Protein AF-A0A7Z2VMM2-F1 (afdb_monomer_lite)

pLDDT: mean 85.06, std 11.2, range [39.03, 92.56]

Organism: NCBI:txid2728023

Foldseek 3Di:
DCPPDLLNLLLVLLCCCQPVVDPVSLVVSLVSCLVCVVPDPPVVNVVPDPDVSSVVSVVVSNVVSVVVVVVVVD

Secondary structure (DSSP, 8-state):
-----HHHHHHHHHHHHHHH--HHHHHHHHHHHHHHGGG--HHHHHHT--SHHHHHHHHHHHHHHHHHHHHHH-

Sequence (74 aa):
MYVIGLEDIILDRLRKAVHWSSGRDREWGYRLLLMYLENLDLNYLTSQFENDSEKAEFRIWFDEAVSEKDRKLN

Radius of gyration: 12.12 Å; chains: 1; bounding box: 27×39×25 Å

Structure (mmCIF, N/CA/C/O backbone):
data_AF-A0A7Z2VMM2-F1
#
_entry.id   AF-A0A7Z2VMM2-F1
#
loop_
_atom_site.group_PDB
_atom_site.id
_atom_site.type_symbol
_atom_site.label_atom_id
_atom_site.label_alt_id
_atom_site.label_comp_id
_atom_site.label_asym_id
_atom_site.label_entity_id
_atom_site.label_seq_id
_atom_site.pdbx_PDB_ins_code
_atom_site.Cartn_x
_atom_site.Cartn_y
_atom_site.Cartn_z
_atom_site.occupancy
_atom_site.B_iso_or_equiv
_atom_site.auth_seq_id
_atom_site.auth_comp_id
_atom_site.auth_asym_id
_atom_site.auth_atom_id
_atom_site.pdbx_PDB_model_num
ATOM 1 N N . MET A 1 1 ? -15.794 -18.416 3.319 1.00 39.03 1 MET A N 1
ATOM 2 C CA . MET A 1 1 ? -16.240 -17.325 2.427 1.00 39.03 1 MET A CA 1
ATOM 3 C C . MET A 1 1 ? -15.046 -16.414 2.228 1.00 39.03 1 MET A C 1
ATOM 5 O O . MET A 1 1 ? -14.563 -15.895 3.221 1.00 39.03 1 MET A O 1
ATOM 9 N N . TYR A 1 2 ? -14.528 -16.283 1.006 1.00 45.97 2 TYR A N 1
ATOM 10 C CA . TYR A 1 2 ? -13.484 -15.300 0.704 1.00 45.97 2 TYR A CA 1
ATOM 11 C C . TYR A 1 2 ? -14.182 -13.982 0.375 1.00 45.97 2 TYR A C 1
ATOM 13 O O . TYR A 1 2 ? -14.550 -13.733 -0.770 1.00 45.97 2 TYR A O 1
ATOM 21 N N . VAL A 1 3 ? -14.472 -13.191 1.408 1.00 50.12 3 VAL A N 1
ATOM 22 C CA . VAL A 1 3 ? -14.776 -11.774 1.204 1.00 50.12 3 VAL A CA 1
ATOM 23 C C . VAL A 1 3 ? -13.431 -11.149 0.871 1.00 50.12 3 VAL A C 1
ATOM 25 O O . VAL A 1 3 ? -12.540 -11.173 1.711 1.00 50.12 3 VAL A O 1
ATOM 28 N N . ILE A 1 4 ? -13.249 -10.720 -0.375 1.00 63.84 4 ILE A N 1
ATOM 29 C CA . ILE A 1 4 ? -12.017 -10.060 -0.814 1.00 63.84 4 ILE A CA 1
ATOM 30 C C . ILE A 1 4 ? -11.867 -8.813 0.062 1.00 63.84 4 ILE A C 1
ATOM 32 O O . ILE A 1 4 ? -12.764 -7.964 0.058 1.00 63.84 4 ILE A O 1
ATOM 36 N N . GLY A 1 5 ? -10.800 -8.755 0.863 1.00 77.38 5 GLY A N 1
ATOM 37 C CA . GLY A 1 5 ? -10.537 -7.623 1.741 1.00 77.38 5 GLY A CA 1
ATOM 38 C C . GLY A 1 5 ? -10.237 -6.386 0.906 1.00 77.38 5 GLY A C 1
ATOM 39 O O . GLY A 1 5 ? -9.733 -6.477 -0.217 1.00 77.38 5 GLY A O 1
ATOM 40 N N . LEU A 1 6 ? -10.539 -5.203 1.433 1.00 86.19 6 LEU A N 1
ATOM 41 C CA . LEU A 1 6 ? -10.133 -3.965 0.771 1.00 86.19 6 LEU A CA 1
ATOM 42 C C . LEU A 1 6 ? -8.601 -3.896 0.652 1.00 86.19 6 LEU A C 1
ATOM 44 O O . LEU A 1 6 ? -8.068 -3.374 -0.327 1.00 86.19 6 LEU A O 1
ATOM 48 N N . GLU A 1 7 ? -7.910 -4.487 1.621 1.00 88.50 7 GLU A N 1
ATOM 49 C CA . GLU A 1 7 ? -6.469 -4.669 1.659 1.00 88.50 7 GLU A CA 1
ATOM 50 C C . GLU A 1 7 ? -5.959 -5.428 0.428 1.00 88.50 7 GLU A C 1
ATOM 52 O O . GLU A 1 7 ? -5.005 -4.978 -0.202 1.00 88.50 7 GLU A O 1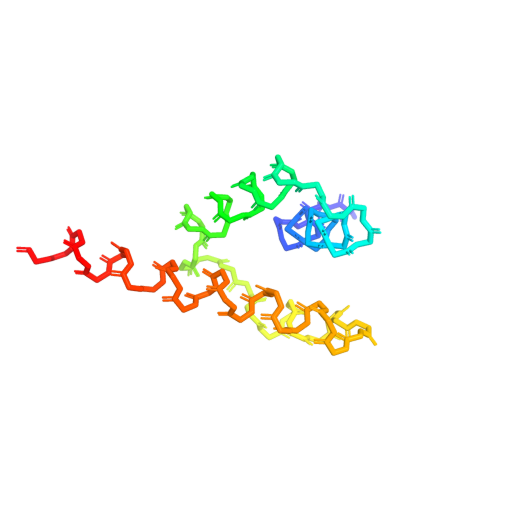
ATOM 57 N N . ASP A 1 8 ? -6.625 -6.514 0.020 1.00 88.25 8 ASP A N 1
ATOM 58 C CA . ASP A 1 8 ? -6.252 -7.290 -1.172 1.00 88.25 8 ASP A CA 1
ATOM 59 C C . ASP A 1 8 ? -6.369 -6.454 -2.454 1.00 88.25 8 ASP A C 1
ATOM 61 O O . ASP A 1 8 ? -5.535 -6.546 -3.357 1.00 88.25 8 ASP A O 1
ATOM 65 N N . ILE A 1 9 ? -7.395 -5.599 -2.534 1.00 89.62 9 ILE A N 1
ATOM 66 C CA . ILE A 1 9 ? -7.603 -4.697 -3.675 1.00 89.62 9 ILE A CA 1
ATOM 67 C C . ILE A 1 9 ? -6.501 -3.634 -3.718 1.00 89.62 9 ILE A C 1
ATOM 69 O O . ILE A 1 9 ? -5.974 -3.332 -4.791 1.00 89.62 9 ILE A O 1
ATOM 73 N N . ILE A 1 10 ? -6.138 -3.072 -2.565 1.00 90.75 10 ILE A N 1
ATOM 74 C CA . ILE A 1 10 ? -5.047 -2.098 -2.460 1.00 90.75 10 ILE A CA 1
ATOM 75 C C . ILE A 1 10 ? -3.713 -2.757 -2.824 1.00 90.75 10 ILE A C 1
ATOM 77 O O . ILE A 1 10 ? -2.948 -2.165 -3.585 1.00 90.75 10 ILE A O 1
ATOM 81 N N . LEU A 1 11 ? -3.461 -3.990 -2.376 1.00 90.75 11 LEU A N 1
ATOM 82 C CA . LEU A 1 11 ? -2.260 -4.758 -2.718 1.00 90.75 11 LEU A CA 1
ATOM 83 C C . LEU A 1 11 ? -2.168 -5.052 -4.220 1.00 90.75 11 LEU A C 1
ATOM 85 O O . LEU A 1 11 ? -1.104 -4.863 -4.808 1.00 90.75 11 LEU A O 1
ATOM 89 N N . ASP A 1 12 ? -3.265 -5.450 -4.875 1.00 90.56 12 ASP A N 1
ATOM 90 C CA . ASP A 1 12 ? -3.291 -5.652 -6.336 1.00 90.56 12 ASP A CA 1
ATOM 91 C C . ASP A 1 12 ? -2.926 -4.364 -7.088 1.00 90.56 12 ASP A C 1
ATOM 93 O O . ASP A 1 12 ? -2.133 -4.387 -8.034 1.00 90.56 12 ASP A O 1
ATOM 97 N N . ARG A 1 13 ? -3.476 -3.224 -6.653 1.00 91.50 13 ARG A N 1
ATOM 98 C CA . ARG A 1 13 ? -3.207 -1.918 -7.272 1.00 91.50 13 ARG A CA 1
ATOM 99 C C . ARG A 1 13 ? -1.784 -1.445 -7.019 1.00 91.50 13 ARG A C 1
ATOM 101 O O . ARG A 1 13 ? -1.152 -0.949 -7.947 1.00 91.50 13 ARG A O 1
ATOM 108 N N . LEU A 1 14 ? -1.263 -1.655 -5.813 1.00 91.38 14 LEU A N 1
ATOM 109 C CA . LEU A 1 14 ? 0.124 -1.365 -5.458 1.00 91.38 14 LEU A CA 1
ATOM 110 C C . LEU A 1 14 ? 1.097 -2.168 -6.323 1.00 91.38 14 LEU A C 1
ATOM 112 O O . LEU A 1 14 ? 1.989 -1.596 -6.945 1.00 91.38 14 LEU A O 1
ATOM 116 N N . ARG A 1 15 ? 0.881 -3.481 -6.438 1.00 91.62 15 ARG A N 1
ATOM 117 C CA . ARG A 1 15 ? 1.712 -4.360 -7.268 1.00 91.62 15 ARG A CA 1
ATOM 118 C C . ARG A 1 15 ? 1.674 -3.935 -8.730 1.00 91.62 15 ARG A C 1
ATOM 120 O O . ARG A 1 15 ? 2.720 -3.816 -9.358 1.00 91.62 15 ARG A O 1
ATOM 127 N N . LYS A 1 16 ? 0.496 -3.627 -9.279 1.00 90.50 16 LYS A N 1
ATOM 128 C CA . LYS A 1 16 ? 0.375 -3.114 -10.657 1.00 90.50 16 LYS A CA 1
ATOM 129 C C . LYS A 1 16 ? 1.073 -1.771 -10.849 1.00 90.50 16 LYS A C 1
ATOM 131 O O . LYS A 1 16 ? 1.737 -1.580 -11.867 1.00 90.50 16 LYS A O 1
ATOM 136 N N . ALA A 1 17 ? 0.962 -0.864 -9.880 1.00 89.31 17 ALA A N 1
ATOM 137 C CA . ALA A 1 17 ? 1.650 0.420 -9.915 1.00 89.31 17 ALA A CA 1
ATOM 138 C C . ALA A 1 17 ? 3.175 0.235 -9.945 1.00 89.31 17 ALA A C 1
ATOM 140 O O . ALA A 1 17 ? 3.831 0.826 -10.796 1.00 89.31 17 ALA A O 1
ATOM 141 N N . VAL A 1 18 ? 3.727 -0.638 -9.096 1.00 89.50 18 VAL A N 1
ATOM 142 C CA . VAL A 1 18 ? 5.172 -0.915 -9.035 1.00 89.50 18 VAL A CA 1
ATOM 143 C C . VAL A 1 18 ? 5.663 -1.671 -10.270 1.00 89.50 18 VAL A C 1
ATOM 145 O O . VAL A 1 18 ? 6.661 -1.286 -10.873 1.00 89.50 18 VAL A O 1
ATOM 148 N N . HIS A 1 19 ? 4.968 -2.735 -10.678 1.00 86.06 19 HIS A N 1
ATOM 149 C CA . HIS A 1 19 ? 5.423 -3.586 -11.776 1.00 86.06 19 HIS A CA 1
ATOM 150 C C . HIS A 1 19 ? 5.294 -2.916 -13.142 1.00 86.06 19 HIS A C 1
ATOM 152 O O . HIS A 1 19 ? 6.142 -3.132 -14.005 1.00 86.06 19 HIS A O 1
ATOM 158 N N . TRP A 1 20 ? 4.216 -2.166 -13.379 1.00 82.31 20 TRP A N 1
ATOM 159 C CA . TRP A 1 20 ? 3.906 -1.618 -14.705 1.00 82.31 20 TRP A CA 1
ATOM 160 C C . TRP A 1 20 ? 4.070 -0.097 -14.772 1.00 82.31 20 TRP A C 1
ATOM 162 O O . TRP A 1 20 ? 3.798 0.492 -15.817 1.00 82.31 20 TRP A O 1
ATOM 172 N N . SER A 1 21 ? 4.509 0.549 -13.683 1.00 76.75 21 SER A N 1
ATOM 173 C CA . SER A 1 21 ? 4.637 2.012 -13.574 1.00 76.75 21 SER A CA 1
ATOM 174 C C . SER A 1 21 ? 3.359 2.743 -14.021 1.00 76.75 21 SER A C 1
ATOM 176 O O . SER A 1 21 ? 3.381 3.802 -14.653 1.00 76.75 21 SER A O 1
ATOM 178 N N . SER A 1 22 ? 2.203 2.129 -13.746 1.00 80.31 22 SER A N 1
ATOM 179 C CA . SER A 1 22 ? 0.901 2.633 -14.175 1.00 80.31 22 SER A CA 1
ATOM 180 C C . SER A 1 22 ? 0.453 3.742 -13.233 1.00 80.31 22 SER A C 1
ATOM 182 O O . SER A 1 22 ? -0.039 3.489 -12.131 1.00 80.31 22 SER A O 1
ATOM 184 N N . GLY A 1 23 ? 0.574 4.991 -13.688 1.00 82.12 23 GLY A N 1
ATOM 185 C CA . GLY A 1 23 ? 0.111 6.156 -12.928 1.00 82.12 23 GLY A CA 1
ATOM 186 C C . GLY A 1 23 ? -1.380 6.096 -12.569 1.00 82.12 23 GLY A C 1
ATOM 187 O O . GLY A 1 23 ? -1.781 6.611 -11.531 1.00 82.12 23 GLY A O 1
ATOM 188 N N . ARG A 1 24 ? -2.199 5.407 -13.378 1.00 86.88 24 ARG A N 1
ATOM 189 C CA . ARG A 1 24 ? -3.627 5.216 -13.096 1.00 86.88 24 ARG A CA 1
ATOM 190 C C . ARG A 1 24 ? -3.847 4.233 -11.947 1.00 86.88 24 ARG A C 1
ATOM 192 O O . ARG A 1 24 ? -4.618 4.540 -11.046 1.00 86.88 24 ARG A O 1
ATOM 199 N N . ASP A 1 25 ? -3.186 3.076 -11.950 1.00 87.75 25 ASP A N 1
ATOM 200 C CA . ASP A 1 25 ? -3.313 2.113 -10.844 1.00 87.75 25 ASP A CA 1
ATOM 201 C C . ASP A 1 25 ? -2.802 2.709 -9.529 1.00 87.75 25 ASP A C 1
ATOM 203 O O . ASP A 1 25 ? -3.435 2.514 -8.491 1.00 87.75 25 ASP A O 1
ATOM 207 N N . ARG A 1 26 ? -1.731 3.513 -9.603 1.00 89.50 26 ARG A N 1
ATOM 208 C CA . ARG A 1 26 ? -1.212 4.299 -8.480 1.00 89.50 26 ARG A CA 1
ATOM 209 C C . ARG A 1 26 ? -2.273 5.233 -7.906 1.00 89.50 26 ARG A C 1
ATOM 211 O O . ARG A 1 26 ? -2.562 5.181 -6.717 1.00 89.50 26 ARG A O 1
ATOM 218 N N . GLU A 1 27 ? -2.897 6.049 -8.753 1.00 90.00 27 GLU A N 1
ATOM 219 C CA . GLU A 1 27 ? -3.921 7.003 -8.323 1.00 90.00 27 GLU A CA 1
ATOM 220 C C . GLU A 1 27 ? -5.134 6.309 -7.688 1.00 90.00 27 GLU A C 1
ATOM 222 O O . GLU A 1 27 ? -5.627 6.737 -6.644 1.00 90.00 27 GLU A O 1
ATOM 227 N N . TRP A 1 28 ? -5.622 5.226 -8.294 1.00 90.06 28 TRP A N 1
ATOM 228 C CA . TRP A 1 28 ? -6.763 4.488 -7.752 1.00 90.06 28 TRP A CA 1
ATOM 229 C C . TRP A 1 28 ? -6.420 3.780 -6.439 1.00 90.06 28 TRP A C 1
ATOM 231 O O . TRP A 1 28 ? -7.228 3.823 -5.511 1.00 90.06 28 TRP A O 1
ATOM 241 N N . GLY A 1 29 ? -5.233 3.176 -6.334 1.00 91.56 29 GLY A N 1
ATOM 242 C CA . GLY A 1 29 ? -4.741 2.575 -5.093 1.00 91.56 29 GLY A CA 1
ATOM 243 C C . GLY A 1 29 ? -4.612 3.604 -3.970 1.00 91.56 29 GLY A C 1
ATOM 244 O O . GLY A 1 29 ? -5.140 3.390 -2.879 1.00 91.56 29 GLY A O 1
ATOM 245 N N . TYR A 1 30 ? -4.021 4.761 -4.273 1.00 91.62 30 TYR A N 1
ATOM 246 C CA . TYR A 1 30 ? -3.913 5.892 -3.353 1.00 91.62 30 TYR A CA 1
ATOM 247 C C . TYR A 1 30 ? -5.281 6.393 -2.872 1.00 91.62 30 TYR A C 1
ATOM 249 O O . TYR A 1 30 ? -5.509 6.532 -1.673 1.00 91.62 30 TYR A O 1
ATOM 257 N N . ARG A 1 31 ? -6.236 6.617 -3.785 1.00 91.25 31 ARG A N 1
ATOM 258 C CA . ARG A 1 31 ? -7.586 7.086 -3.424 1.00 91.25 31 ARG A CA 1
ATOM 259 C C . ARG A 1 31 ? -8.312 6.096 -2.516 1.00 91.25 31 ARG A C 1
ATOM 261 O O . ARG A 1 31 ? -8.975 6.519 -1.572 1.00 91.25 31 ARG A O 1
ATOM 268 N N . LEU A 1 32 ? -8.209 4.795 -2.799 1.00 90.31 32 LEU A N 1
ATOM 269 C CA . LEU A 1 32 ? -8.789 3.750 -1.950 1.00 90.31 32 LEU A CA 1
ATOM 270 C C . LEU A 1 32 ? -8.159 3.774 -0.557 1.00 90.31 32 LEU A C 1
ATOM 272 O O . LEU A 1 32 ? -8.883 3.774 0.437 1.00 90.31 32 LEU A O 1
ATOM 276 N N . LEU A 1 33 ? -6.832 3.878 -0.490 1.00 90.81 33 LEU A N 1
ATOM 277 C CA . LEU A 1 33 ? -6.113 4.002 0.769 1.00 90.81 33 LEU A CA 1
ATOM 278 C C . LEU A 1 33 ? -6.562 5.238 1.560 1.00 90.81 33 LEU A C 1
ATOM 280 O O . LEU A 1 33 ? -6.908 5.114 2.728 1.00 90.81 33 LEU A O 1
ATOM 284 N N . LEU A 1 34 ? -6.654 6.406 0.925 1.00 90.88 34 LEU A N 1
ATOM 285 C CA . LEU A 1 34 ? -7.091 7.648 1.567 1.00 90.88 34 LEU A CA 1
ATOM 286 C C . LEU A 1 34 ? -8.526 7.565 2.115 1.00 90.88 34 LEU A C 1
ATOM 288 O O . LEU A 1 34 ? -8.801 8.027 3.225 1.00 90.88 34 LEU A O 1
ATOM 292 N N . MET A 1 35 ? -9.454 6.993 1.341 1.00 89.31 35 MET A N 1
ATOM 293 C CA . MET A 1 35 ? -10.864 6.883 1.735 1.00 89.31 35 MET A CA 1
ATOM 294 C C . MET A 1 35 ? -11.061 5.965 2.942 1.00 89.31 35 MET A C 1
ATOM 296 O O . MET A 1 35 ? -11.903 6.250 3.793 1.00 89.31 35 MET A O 1
ATOM 300 N N . TYR A 1 36 ? -10.282 4.888 3.027 1.00 89.06 36 TYR A N 1
ATOM 301 C CA . TYR A 1 36 ? -10.459 3.841 4.030 1.00 89.06 36 TYR A CA 1
ATOM 302 C C . TYR A 1 36 ? -9.316 3.748 5.039 1.00 89.06 36 TYR A C 1
ATOM 304 O O . TYR A 1 36 ? -9.284 2.797 5.809 1.00 89.06 36 TYR A O 1
ATOM 312 N N . LEU A 1 37 ? -8.426 4.740 5.084 1.00 86.06 37 LEU A N 1
ATOM 313 C CA . LEU A 1 37 ? -7.215 4.755 5.911 1.00 86.06 37 LEU A CA 1
ATOM 314 C C . LEU A 1 37 ? -7.453 4.328 7.368 1.00 86.06 37 LEU A C 1
ATOM 316 O O . LEU A 1 37 ? -6.652 3.601 7.939 1.00 86.06 37 LEU A O 1
ATOM 320 N N . GLU A 1 38 ? -8.574 4.756 7.952 1.00 85.50 38 GLU A N 1
ATOM 321 C CA . GLU A 1 38 ? -8.957 4.476 9.344 1.00 85.50 38 GLU A CA 1
ATOM 322 C C . GLU A 1 38 ? -9.482 3.050 9.575 1.00 85.50 38 GLU A C 1
ATOM 324 O O . GLU A 1 38 ? -9.508 2.584 10.708 1.00 85.50 38 GLU A O 1
ATOM 329 N N . ASN A 1 39 ? -9.913 2.367 8.513 1.00 85.88 39 ASN A N 1
ATOM 330 C CA . ASN A 1 39 ? -10.484 1.019 8.553 1.00 85.88 39 ASN A CA 1
ATOM 331 C C . ASN A 1 39 ? -9.529 -0.052 8.003 1.00 85.88 39 ASN A C 1
ATOM 333 O O . ASN A 1 39 ? -9.900 -1.222 7.988 1.00 85.88 39 ASN A O 1
ATOM 337 N N . LEU A 1 40 ? -8.345 0.334 7.517 1.00 87.25 40 LEU A N 1
ATOM 338 C CA . LEU A 1 40 ? -7.380 -0.600 6.943 1.00 87.25 40 LEU A CA 1
ATOM 339 C C . LEU A 1 40 ? -6.564 -1.300 8.021 1.00 87.25 40 LEU A C 1
ATOM 341 O O . LEU A 1 40 ? -6.012 -0.657 8.917 1.00 87.25 40 LEU A O 1
ATOM 345 N N . ASP A 1 41 ? -6.382 -2.609 7.861 1.00 88.38 41 ASP A N 1
ATOM 346 C CA . ASP A 1 41 ? -5.377 -3.337 8.628 1.00 88.38 41 ASP A CA 1
ATOM 347 C C . ASP A 1 41 ? -3.978 -3.120 8.023 1.00 88.38 41 ASP A C 1
ATOM 349 O O . ASP A 1 41 ? -3.511 -3.831 7.128 1.00 88.38 41 ASP A O 1
ATOM 353 N N . LEU A 1 42 ? -3.284 -2.100 8.533 1.00 85.44 42 LEU A N 1
ATOM 354 C CA . LEU A 1 42 ? -1.914 -1.777 8.130 1.00 85.44 42 LEU A CA 1
ATOM 355 C C . LEU A 1 42 ? -0.917 -2.894 8.481 1.00 85.44 42 LEU A C 1
ATOM 357 O O . LEU A 1 42 ? 0.084 -3.060 7.780 1.00 85.44 42 LEU A O 1
ATOM 361 N N . ASN A 1 43 ? -1.172 -3.676 9.536 1.00 87.00 43 ASN A N 1
ATOM 362 C CA . ASN A 1 43 ? -0.307 -4.802 9.895 1.00 87.00 43 ASN A CA 1
ATOM 363 C C . ASN A 1 43 ? -0.446 -5.920 8.862 1.00 87.00 43 ASN A C 1
ATOM 365 O O . ASN A 1 43 ? 0.555 -6.489 8.425 1.00 87.00 43 ASN A O 1
ATOM 369 N N . TYR A 1 44 ? -1.675 -6.189 8.419 1.00 88.19 44 TYR A N 1
ATOM 370 C CA . TYR A 1 44 ? -1.916 -7.126 7.334 1.00 88.19 44 TYR A CA 1
ATOM 371 C C . TYR A 1 44 ?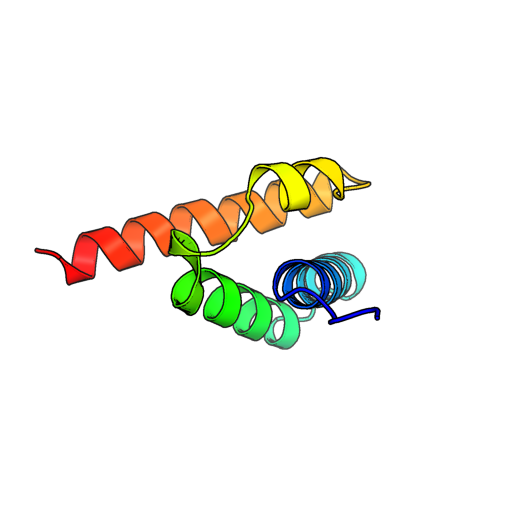 -1.238 -6.654 6.044 1.00 88.19 44 TYR A C 1
ATOM 373 O O . TYR A 1 44 ? -0.408 -7.386 5.507 1.00 88.19 44 TYR A O 1
ATOM 381 N N . LEU A 1 45 ? -1.481 -5.416 5.601 1.00 88.06 45 LEU A N 1
ATOM 382 C CA . LEU A 1 45 ? -0.867 -4.862 4.385 1.00 88.06 45 LEU A CA 1
ATOM 383 C C . LEU A 1 45 ? 0.663 -4.961 4.406 1.00 88.06 45 LEU A C 1
ATOM 385 O O . LEU A 1 45 ? 1.265 -5.472 3.464 1.00 88.06 45 LEU A O 1
ATOM 389 N N . THR A 1 46 ? 1.290 -4.541 5.507 1.00 86.94 46 THR A N 1
ATOM 390 C CA . THR A 1 46 ? 2.753 -4.570 5.637 1.00 86.94 46 THR A CA 1
ATOM 391 C C . THR A 1 46 ? 3.338 -5.979 5.667 1.00 86.94 46 THR A C 1
ATOM 393 O O . THR A 1 46 ? 4.464 -6.172 5.202 1.00 86.94 46 THR A O 1
ATOM 396 N N . SER A 1 47 ? 2.576 -6.967 6.148 1.00 89.88 47 SER A N 1
ATOM 397 C CA . SER A 1 47 ? 2.966 -8.382 6.123 1.00 89.88 47 SER A CA 1
ATOM 398 C C . SER A 1 47 ? 2.921 -9.014 4.727 1.00 89.88 47 SER A C 1
ATOM 400 O O . SER A 1 47 ? 3.616 -9.999 4.493 1.00 89.88 47 SER A O 1
ATOM 402 N N . GLN A 1 48 ? 2.118 -8.463 3.808 1.00 91.19 48 GLN A N 1
ATOM 403 C CA . GLN A 1 48 ? 1.918 -9.006 2.457 1.00 91.19 48 GLN A CA 1
ATOM 404 C C . GLN A 1 48 ? 2.890 -8.440 1.412 1.00 91.19 48 GLN A C 1
ATOM 406 O O . GLN A 1 48 ? 2.871 -8.882 0.261 1.00 91.19 48 GLN A O 1
ATOM 411 N N . PHE A 1 49 ? 3.714 -7.456 1.778 1.00 90.00 49 PHE A N 1
ATOM 412 C CA . PHE A 1 49 ? 4.693 -6.883 0.860 1.00 90.00 49 PHE A CA 1
ATOM 413 C C . PHE A 1 49 ? 5.835 -7.858 0.605 1.00 90.00 49 PHE A C 1
ATOM 415 O O . PHE A 1 49 ? 6.557 -8.245 1.527 1.00 90.00 49 PHE A O 1
ATOM 422 N N . GLU A 1 50 ? 6.036 -8.194 -0.664 1.00 86.50 50 GLU A N 1
ATOM 423 C CA . GLU A 1 50 ? 7.047 -9.173 -1.065 1.00 86.50 50 GLU A CA 1
ATOM 424 C C . GLU A 1 50 ? 8.392 -8.496 -1.362 1.00 86.50 50 GLU A C 1
ATOM 426 O O . GLU A 1 50 ? 9.445 -9.095 -1.157 1.00 86.50 50 GLU A O 1
ATOM 431 N N . ASN A 1 51 ? 8.368 -7.218 -1.766 1.00 89.25 51 ASN A N 1
ATOM 432 C CA . ASN A 1 51 ? 9.542 -6.483 -2.240 1.00 89.25 51 ASN A CA 1
ATOM 433 C C . ASN A 1 51 ? 9.686 -5.096 -1.586 1.00 89.25 51 ASN A C 1
ATOM 435 O O . ASN A 1 51 ? 8.703 -4.453 -1.211 1.00 89.25 51 ASN A O 1
ATOM 439 N N . ASP A 1 52 ? 10.918 -4.579 -1.524 1.00 89.38 52 ASP A N 1
ATOM 440 C CA . ASP A 1 52 ? 11.192 -3.228 -1.007 1.00 89.38 52 ASP A CA 1
ATOM 441 C C . ASP A 1 52 ? 10.557 -2.117 -1.855 1.00 89.38 52 ASP A C 1
ATOM 443 O O . ASP A 1 52 ? 10.174 -1.078 -1.321 1.00 89.38 52 ASP A O 1
ATOM 447 N N . SER A 1 53 ? 10.380 -2.335 -3.161 1.00 89.38 53 SER A N 1
ATOM 448 C CA . SER A 1 53 ? 9.706 -1.374 -4.044 1.00 89.38 53 SER A CA 1
ATOM 449 C C . SER A 1 53 ? 8.228 -1.187 -3.690 1.00 89.38 53 SER A C 1
ATOM 451 O O . SER A 1 53 ? 7.744 -0.060 -3.707 1.00 89.38 53 SER A O 1
ATOM 453 N N . GLU A 1 54 ? 7.525 -2.259 -3.308 1.00 90.69 54 GLU A N 1
ATOM 454 C CA . GLU A 1 54 ? 6.132 -2.187 -2.838 1.00 90.69 54 GLU A CA 1
ATOM 455 C C . GLU A 1 54 ? 6.041 -1.411 -1.528 1.00 90.69 54 GLU A C 1
ATOM 457 O O . GLU A 1 54 ? 5.207 -0.518 -1.394 1.00 90.69 54 GLU A O 1
ATOM 462 N N . LYS A 1 55 ? 6.955 -1.693 -0.592 1.00 91.12 55 LYS A N 1
ATOM 463 C CA . LYS A 1 55 ? 7.054 -0.975 0.686 1.00 91.12 55 LYS A CA 1
ATOM 464 C C . LYS A 1 55 ? 7.311 0.512 0.485 1.00 91.12 55 LYS A C 1
ATOM 466 O O . LYS A 1 55 ? 6.667 1.332 1.134 1.00 91.12 55 LYS A O 1
ATOM 471 N N . ALA A 1 56 ? 8.258 0.857 -0.384 1.00 91.69 56 ALA A N 1
ATOM 472 C CA . ALA A 1 56 ? 8.614 2.241 -0.665 1.00 91.69 56 ALA A CA 1
ATOM 473 C C . ALA A 1 56 ? 7.439 2.999 -1.295 1.00 91.69 56 ALA A C 1
ATOM 475 O O . ALA A 1 56 ? 7.091 4.079 -0.825 1.00 91.69 56 ALA A O 1
ATOM 476 N N . GLU A 1 57 ? 6.794 2.407 -2.300 1.00 91.19 57 GLU A N 1
ATOM 477 C CA . GLU A 1 57 ? 5.652 3.012 -2.983 1.00 91.19 57 GLU A CA 1
ATOM 478 C C . GLU A 1 57 ? 4.456 3.193 -2.038 1.00 91.19 57 GLU A C 1
ATOM 480 O O . GLU A 1 57 ? 3.884 4.279 -1.951 1.00 91.19 57 GLU A O 1
ATOM 485 N N . PHE A 1 58 ? 4.131 2.163 -1.253 1.00 92.56 58 PHE A N 1
ATOM 486 C CA . PHE A 1 58 ? 3.063 2.231 -0.259 1.00 92.56 58 PHE A CA 1
ATOM 487 C C . PHE A 1 58 ? 3.333 3.291 0.806 1.00 92.56 58 PHE A C 1
ATOM 489 O O . PHE A 1 58 ? 2.422 4.007 1.212 1.00 92.56 58 PHE A O 1
ATOM 496 N N . ARG A 1 59 ? 4.585 3.417 1.259 1.00 91.94 59 ARG A N 1
ATOM 497 C CA . ARG A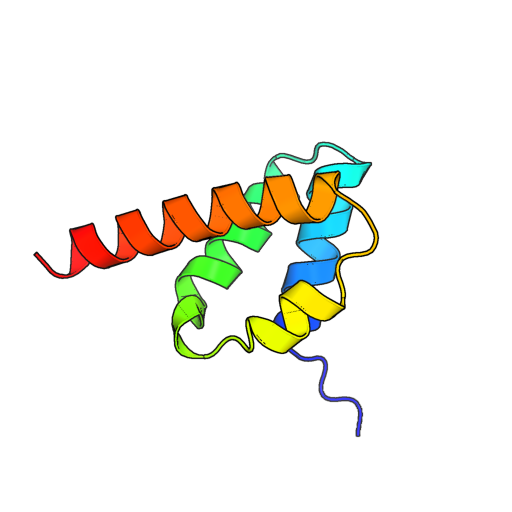 1 59 ? 4.965 4.426 2.251 1.00 91.94 59 ARG A CA 1
ATOM 498 C C . ARG A 1 59 ? 4.737 5.842 1.734 1.00 91.94 59 ARG A C 1
ATOM 500 O O . ARG A 1 59 ? 4.228 6.664 2.484 1.00 91.94 59 ARG A O 1
ATOM 507 N N . ILE A 1 60 ? 5.040 6.098 0.460 1.00 92.44 60 ILE A N 1
ATOM 508 C CA . ILE A 1 60 ? 4.736 7.385 -0.179 1.00 92.44 60 ILE A CA 1
ATOM 509 C C . ILE A 1 60 ? 3.227 7.647 -0.126 1.00 92.44 60 ILE A C 1
ATOM 511 O O . ILE A 1 60 ? 2.814 8.708 0.332 1.00 92.44 60 ILE A O 1
ATOM 515 N N . TRP A 1 61 ? 2.405 6.667 -0.519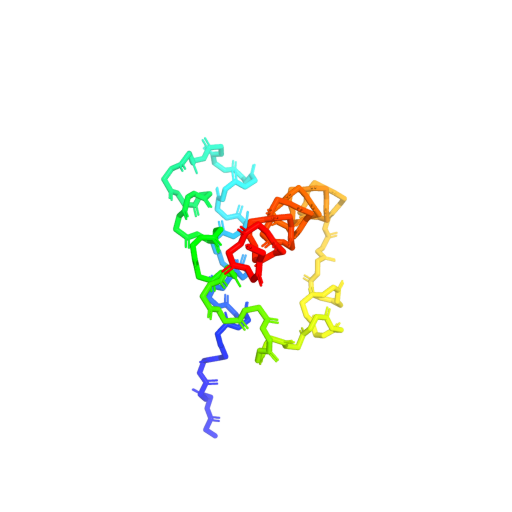 1.00 92.19 61 TRP A N 1
ATOM 516 C CA . TRP A 1 61 ? 0.944 6.812 -0.492 1.00 92.19 61 TRP A CA 1
ATOM 517 C C . TRP A 1 61 ? 0.421 7.057 0.921 1.00 92.19 61 TRP A C 1
ATOM 519 O O . TRP A 1 61 ? -0.478 7.866 1.119 1.00 92.19 61 TRP A O 1
ATOM 529 N N . PHE A 1 62 ? 0.971 6.352 1.906 1.00 91.44 62 PHE A N 1
ATOM 530 C CA . PHE A 1 62 ? 0.555 6.465 3.294 1.00 91.44 62 PHE A CA 1
ATOM 531 C C . PHE A 1 62 ? 0.902 7.834 3.884 1.00 91.44 62 PHE A C 1
ATOM 533 O O . PHE A 1 62 ? 0.028 8.485 4.454 1.00 91.44 62 PHE A O 1
ATOM 540 N N . ASP A 1 63 ? 2.140 8.297 3.703 1.00 92.00 63 ASP A N 1
ATOM 541 C CA . ASP A 1 63 ? 2.591 9.599 4.202 1.00 92.00 63 ASP A CA 1
ATOM 542 C C . ASP A 1 63 ? 1.790 10.748 3.553 1.00 92.00 63 ASP A C 1
ATOM 544 O O . ASP A 1 63 ? 1.343 11.668 4.246 1.00 92.00 63 ASP A O 1
ATOM 548 N N . GLU A 1 64 ? 1.535 10.668 2.241 1.00 91.38 64 GLU A N 1
ATOM 549 C CA . GLU A 1 64 ? 0.677 11.620 1.521 1.00 91.38 64 GLU A CA 1
ATOM 550 C C . GLU A 1 64 ? -0.764 11.594 2.057 1.00 91.38 64 GLU A C 1
ATOM 552 O O . GLU A 1 64 ? -1.324 12.646 2.375 1.00 91.38 64 GLU A O 1
ATOM 557 N N . ALA A 1 65 ? -1.345 10.406 2.245 1.00 89.69 65 ALA A N 1
ATOM 558 C CA . ALA A 1 65 ? -2.727 10.263 2.695 1.00 89.69 65 ALA A CA 1
ATOM 559 C C . ALA A 1 65 ? -2.943 10.752 4.134 1.00 89.69 65 ALA A C 1
ATOM 561 O O . ALA A 1 65 ? -3.959 11.389 4.427 1.00 89.69 65 ALA A O 1
ATOM 562 N N . VAL A 1 66 ? -1.987 10.490 5.031 1.00 88.88 66 VAL A N 1
ATOM 563 C CA . VAL A 1 66 ? -2.003 11.009 6.406 1.00 88.88 66 VAL A CA 1
ATOM 564 C C . VAL A 1 66 ? -1.929 12.536 6.393 1.00 88.88 66 VAL A C 1
ATOM 566 O O . VAL A 1 66 ? -2.727 13.190 7.065 1.00 88.88 66 VAL A O 1
ATOM 569 N N . SER A 1 67 ? -1.034 13.116 5.585 1.00 89.50 67 SER A N 1
ATOM 570 C CA . SER A 1 67 ? -0.915 14.573 5.458 1.00 89.50 67 SER A CA 1
ATOM 571 C C . SER A 1 67 ? -2.180 15.220 4.875 1.00 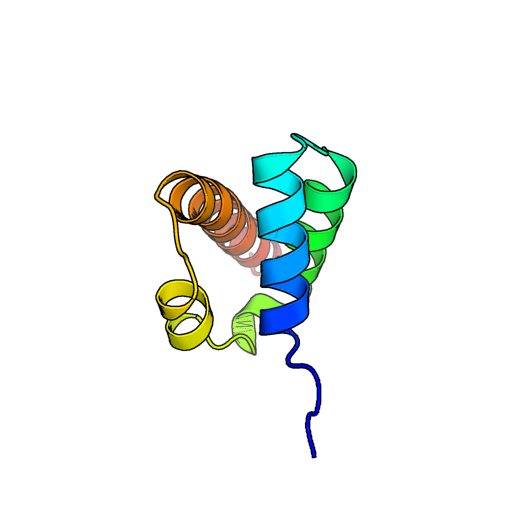89.50 67 SER A C 1
ATOM 573 O O . SER A 1 67 ? -2.608 16.278 5.342 1.00 89.50 67 SER A O 1
ATOM 575 N N . GLU A 1 68 ? -2.819 14.592 3.884 1.00 87.81 68 GLU A N 1
ATOM 576 C CA . GLU A 1 68 ? -4.075 15.089 3.310 1.00 87.81 68 GLU A CA 1
ATOM 577 C C . GLU A 1 68 ? -5.253 15.005 4.286 1.00 87.81 68 GLU A C 1
ATOM 579 O O . GLU A 1 68 ? -6.083 15.918 4.317 1.00 87.81 68 GLU A O 1
ATOM 584 N N . LYS A 1 69 ? -5.341 13.939 5.090 1.00 81.31 69 LYS A N 1
ATOM 585 C CA . LYS A 1 69 ? -6.362 13.821 6.142 1.00 81.31 69 LYS A CA 1
ATOM 586 C C . LYS A 1 69 ? -6.176 14.883 7.227 1.00 81.31 69 LYS A C 1
ATOM 588 O O . LYS A 1 69 ? -7.160 15.519 7.598 1.00 81.31 69 LYS A O 1
ATOM 593 N N . ASP A 1 70 ? -4.943 15.122 7.671 1.00 81.25 70 ASP A N 1
ATOM 594 C CA . ASP A 1 70 ? -4.616 16.152 8.669 1.00 81.25 70 ASP A CA 1
ATOM 595 C C . ASP A 1 70 ? -4.996 17.567 8.189 1.00 81.25 70 ASP A C 1
ATOM 597 O O . ASP A 1 70 ? -5.628 18.339 8.910 1.00 81.25 70 ASP A O 1
ATOM 601 N N . ARG A 1 71 ? -4.737 17.871 6.909 1.00 76.81 71 ARG A N 1
ATOM 602 C CA . ARG A 1 71 ? -5.134 19.140 6.273 1.00 76.81 71 ARG A CA 1
ATOM 603 C C . ARG A 1 71 ? -6.640 19.360 6.162 1.00 76.81 71 ARG A C 1
ATOM 605 O O . ARG A 1 71 ? -7.052 20.503 6.020 1.00 76.81 71 ARG A O 1
ATOM 612 N N . LYS A 1 72 ? -7.451 18.300 6.148 1.00 67.00 72 LYS A N 1
ATOM 613 C CA . LYS A 1 72 ? -8.920 18.406 6.084 1.00 67.00 72 LYS A CA 1
ATOM 614 C C . LYS A 1 72 ? -9.577 18.503 7.462 1.00 67.00 72 LYS A C 1
ATOM 616 O O . LYS A 1 72 ? -10.777 18.762 7.519 1.00 67.00 72 LYS A O 1
ATOM 621 N N . LEU A 1 73 ? -8.825 18.258 8.538 1.00 59.94 73 LEU A N 1
ATOM 622 C CA . LEU A 1 73 ? -9.302 18.371 9.920 1.00 59.94 73 LEU A CA 1
ATOM 623 C C . LEU A 1 73 ? -9.005 19.739 10.567 1.00 59.94 73 LEU A C 1
ATOM 625 O O . LEU A 1 73 ? -9.572 20.020 11.622 1.00 59.94 73 LEU A O 1
ATOM 629 N N . ASN A 1 74 ? -8.147 20.560 9.949 1.00 48.34 74 ASN A N 1
ATOM 630 C CA . ASN A 1 74 ? -7.854 21.952 10.324 1.00 48.34 74 ASN A CA 1
ATOM 631 C C . ASN A 1 74 ? -8.589 22.945 9.417 1.00 48.34 74 ASN A C 1
ATOM 633 O O . ASN A 1 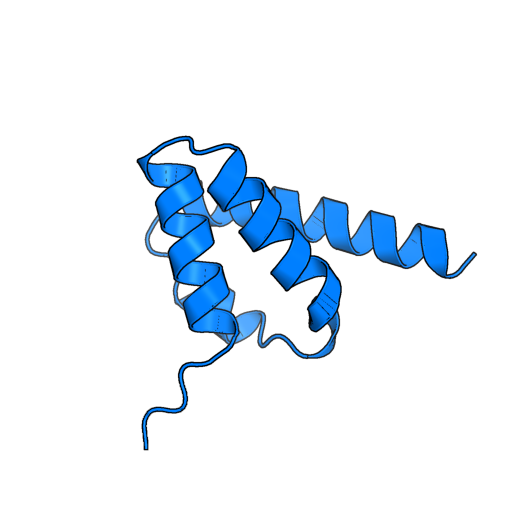74 ? -8.918 24.046 9.913 1.00 48.34 74 ASN A O 1
#